Protein AF-A0A4Q1SMG4-F1 (afdb_monomer_lite)

pLDDT: mean 82.76, std 17.82, range [42.53, 97.88]

Radius of gyration: 27.68 Å; chains: 1; bounding box: 57×38×83 Å

Foldseek 3Di:
DDDDPVNVVVVVVVVVVVVVVVVVVPPDPPPPPDDDDPQFPDDDPNDGDGPVNVVVVVCVVCVVVVVVVVVVLVVLVVVCVVVVNWDDPVQLVVVLVVLCVVCPPCSVVVCVVVVHDVVNVSVVSRSVSSVVVVVVVVD

Sequence (139 aa):
IVVNKWFLSFLALCAVIVGVVWVQDSVMPKEVSSSVSSTTAAYVNGESIKKEQLFNELYKLEGETVLDGLINKKLIEQEARKSNLQATEEEITKDLDKIKSDLGSEYESALAGNQMTEAELKENIALHIVQQKMFSDKV

Secondary structure (DSSP, 8-state):
----HHHHHHHHHHHHHHHHHHHTTS------------SEEEEETTEEEEHHHHHHHHHHHHHHHHHHHHHHHHHHHHHHHHTT----HHHHHHHHHHHHHHHGGGHHHHHHHTT--HHHHHHHHHHHHHHHHHHHHT-

Structure (mmCIF, N/CA/C/O backbone):
data_AF-A0A4Q1SMG4-F1
#
_entry.id   AF-A0A4Q1SMG4-F1
#
loop_
_atom_site.group_PDB
_atom_site.id
_atom_site.type_symbol
_atom_site.label_atom_id
_atom_site.label_alt_id
_atom_site.label_comp_id
_atom_site.label_asym_id
_atom_site.label_entity_id
_atom_site.label_seq_id
_atom_site.pdbx_PDB_ins_code
_atom_site.Cartn_x
_atom_site.Cartn_y
_atom_site.Cartn_z
_atom_site.occupancy
_atom_site.B_iso_or_equiv
_atom_site.auth_seq_id
_atom_site.auth_comp_id
_atom_site.auth_asym_id
_atom_site.auth_atom_id
_atom_site.pdbx_PDB_model_num
ATOM 1 N N . ILE A 1 1 ? -26.894 28.759 -65.235 1.00 48.53 1 ILE A N 1
ATOM 2 C CA . ILE A 1 1 ? -26.598 27.685 -64.257 1.00 48.53 1 ILE A CA 1
ATOM 3 C C . ILE A 1 1 ? -27.868 27.472 -63.442 1.00 48.53 1 ILE A C 1
ATOM 5 O O . ILE A 1 1 ? -28.170 28.288 -62.583 1.00 48.53 1 ILE A O 1
ATOM 9 N N . VAL A 1 2 ? -28.684 26.476 -63.797 1.00 49.38 2 VAL A N 1
ATOM 10 C CA . VAL A 1 2 ? -29.920 26.163 -63.060 1.00 49.38 2 VAL A CA 1
ATOM 11 C C . VAL A 1 2 ? -29.537 25.180 -61.958 1.00 49.38 2 VAL A C 1
ATOM 13 O O . VAL A 1 2 ? -29.353 23.996 -62.219 1.00 49.38 2 VAL A O 1
ATOM 16 N N . VAL A 1 3 ? -29.316 25.684 -60.743 1.00 57.19 3 VAL A N 1
ATOM 17 C CA . VAL A 1 3 ? -28.995 24.839 -59.584 1.00 57.19 3 VAL A CA 1
ATOM 18 C C . VAL A 1 3 ? -30.300 24.246 -59.059 1.00 57.19 3 VAL A C 1
ATOM 20 O O . VAL A 1 3 ? -31.226 24.978 -58.715 1.00 57.19 3 VAL A O 1
ATOM 23 N N . ASN A 1 4 ? -30.401 22.916 -59.032 1.00 62.91 4 ASN A N 1
ATOM 24 C CA . ASN A 1 4 ? -31.613 22.231 -58.593 1.00 62.91 4 ASN A CA 1
ATOM 25 C C . ASN A 1 4 ? -31.829 22.453 -57.083 1.00 62.91 4 ASN A C 1
ATOM 27 O O . ASN A 1 4 ? -30.909 22.256 -56.287 1.00 62.91 4 ASN A O 1
ATOM 31 N N . LYS A 1 5 ? -33.049 22.832 -56.675 1.00 57.09 5 LYS A N 1
ATOM 32 C CA . LYS A 1 5 ? -33.404 23.128 -55.270 1.00 57.09 5 LYS A CA 1
ATOM 33 C C . LYS A 1 5 ? -33.132 21.944 -54.335 1.00 57.09 5 LYS A C 1
ATOM 35 O O . LYS A 1 5 ? -32.813 22.141 -53.168 1.00 57.09 5 LYS A O 1
ATOM 40 N N . TRP A 1 6 ? -33.179 20.725 -54.869 1.00 58.00 6 TRP A N 1
ATOM 41 C CA . TRP A 1 6 ? -32.847 19.500 -54.140 1.00 58.00 6 TRP A CA 1
ATOM 42 C C . TRP A 1 6 ? -31.332 19.311 -53.924 1.00 58.00 6 TRP A C 1
ATOM 44 O O . TRP A 1 6 ? -30.908 18.781 -52.902 1.00 58.00 6 TRP A O 1
ATOM 54 N N . PHE A 1 7 ? -30.502 19.832 -54.834 1.00 61.03 7 PHE A N 1
ATOM 55 C CA . PHE A 1 7 ? -29.038 19.736 -54.773 1.00 61.03 7 PHE A CA 1
ATOM 56 C C . PHE A 1 7 ? -28.439 20.668 -53.707 1.00 61.03 7 PHE A C 1
ATOM 58 O O . PHE A 1 7 ? -27.515 20.289 -52.993 1.00 61.03 7 PHE A O 1
ATOM 65 N N . LEU A 1 8 ? -29.022 21.859 -53.529 1.00 59.97 8 LEU A N 1
ATOM 66 C CA . LEU A 1 8 ? -28.662 22.784 -52.444 1.00 59.97 8 LEU A CA 1
ATOM 67 C C . LEU A 1 8 ? -29.014 22.223 -51.060 1.00 59.97 8 LEU A C 1
ATOM 69 O O . LEU A 1 8 ? -28.263 22.422 -50.109 1.00 59.97 8 LEU A O 1
ATOM 73 N N . SER A 1 9 ? -30.118 21.479 -50.955 1.00 62.78 9 SER A N 1
ATOM 74 C CA . SER A 1 9 ? -30.514 20.835 -49.700 1.00 62.78 9 SER A CA 1
ATOM 75 C C . SER A 1 9 ? -29.566 19.693 -49.317 1.00 62.78 9 SER A C 1
ATOM 77 O O . SER A 1 9 ? -29.270 19.518 -48.138 1.00 62.78 9 SER A O 1
ATOM 79 N N . PHE A 1 10 ? -29.049 18.951 -50.303 1.00 68.75 10 PHE A N 1
ATOM 80 C CA . PHE A 1 10 ? -28.056 17.898 -50.074 1.00 68.75 10 PHE A CA 1
ATOM 81 C C . PHE A 1 10 ? -26.692 18.479 -49.672 1.00 68.75 10 PHE A C 1
ATOM 83 O O . PHE A 1 10 ? -26.067 17.996 -48.732 1.00 68.75 10 PHE A O 1
ATOM 90 N N . LEU A 1 11 ? -26.269 19.574 -50.317 1.00 69.12 11 LEU A N 1
ATOM 91 C CA . LEU A 1 11 ? -25.032 20.283 -49.974 1.00 69.12 11 LEU A CA 1
ATOM 92 C C . LEU A 1 11 ? -25.076 20.869 -48.551 1.00 69.12 11 LEU A C 1
ATOM 94 O O . LEU A 1 11 ? -24.097 20.773 -47.813 1.00 69.12 11 LEU A O 1
ATOM 98 N N . ALA A 1 12 ? -26.219 21.431 -48.148 1.00 63.69 12 ALA A N 1
ATOM 99 C CA . ALA A 1 12 ? -26.420 21.947 -46.796 1.00 63.69 12 ALA A CA 1
ATOM 100 C C . ALA A 1 12 ? -26.396 20.829 -45.738 1.00 63.69 12 ALA A C 1
ATOM 102 O O . ALA A 1 12 ? -25.817 21.014 -44.671 1.00 63.69 12 ALA A O 1
ATOM 103 N N . LEU A 1 13 ? -26.948 19.648 -46.043 1.00 63.44 13 LEU A N 1
ATOM 104 C CA . LEU A 1 13 ? -26.892 18.490 -45.145 1.00 63.44 13 LEU A CA 1
ATOM 105 C C . LEU A 1 13 ? -25.453 17.967 -44.981 1.00 63.44 13 LEU A C 1
ATOM 107 O O . LEU A 1 13 ? -25.026 17.683 -43.864 1.00 63.44 13 LEU A O 1
ATOM 111 N N . CYS A 1 14 ? -24.673 17.916 -46.068 1.00 63.88 14 CYS A N 1
ATOM 112 C CA . CYS A 1 14 ? -23.249 17.580 -46.005 1.00 63.88 14 CYS A CA 1
ATOM 113 C C . CYS A 1 14 ? -22.457 18.584 -45.150 1.00 63.88 14 CYS A C 1
ATOM 115 O O . CYS A 1 14 ? -21.618 18.168 -44.356 1.00 63.88 14 CYS A O 1
ATOM 117 N N . ALA A 1 15 ? -22.747 19.885 -45.250 1.00 61.22 15 ALA A N 1
ATOM 118 C CA . ALA A 1 15 ? -22.083 20.909 -44.441 1.00 61.22 15 ALA A CA 1
ATOM 119 C C . ALA A 1 15 ? -22.379 20.770 -42.933 1.00 61.22 15 ALA A C 1
ATOM 121 O O . ALA A 1 15 ? -21.492 20.997 -42.113 1.00 61.22 15 ALA A O 1
ATOM 122 N N . VAL A 1 16 ? -23.590 20.340 -42.557 1.00 61.81 16 VAL A N 1
ATOM 123 C CA . VAL A 1 16 ? -23.956 20.090 -41.149 1.00 61.81 16 VAL A CA 1
ATOM 124 C C . VAL A 1 16 ? -23.271 18.834 -40.605 1.00 61.81 16 VAL A C 1
ATOM 126 O O . VAL A 1 16 ? -22.769 18.856 -39.484 1.00 61.81 16 VAL A O 1
ATOM 129 N N . ILE A 1 17 ? -23.178 17.761 -41.398 1.00 61.19 17 ILE A N 1
ATOM 130 C CA . ILE A 1 17 ? -22.489 16.525 -40.985 1.00 61.19 17 ILE A CA 1
ATOM 131 C C . ILE A 1 17 ? -20.984 16.776 -40.815 1.00 61.19 17 ILE A C 1
ATOM 133 O O . ILE A 1 17 ? -20.394 16.319 -39.839 1.00 61.19 17 ILE A O 1
ATOM 137 N N . VAL A 1 18 ? -20.369 17.568 -41.700 1.00 60.16 18 VAL A N 1
ATOM 138 C CA . VAL A 1 18 ? -18.975 18.005 -41.529 1.00 60.16 18 VAL A CA 1
ATOM 139 C C . VAL A 1 18 ? -18.849 18.890 -40.281 1.00 60.16 18 VAL A C 1
ATOM 141 O O . VAL A 1 18 ? -17.993 18.633 -39.448 1.00 60.16 18 VAL A O 1
ATOM 144 N N . GLY A 1 19 ? -19.742 19.856 -40.056 1.00 57.91 19 GLY A N 1
ATOM 145 C CA . GLY A 1 19 ? -19.710 20.684 -38.843 1.00 57.91 19 GLY A CA 1
ATOM 146 C C . GLY A 1 19 ? -19.759 19.883 -37.532 1.00 57.91 19 GLY A C 1
ATOM 147 O O . GLY A 1 19 ? -19.008 20.183 -36.610 1.00 57.91 19 GLY A O 1
ATOM 148 N N . VAL A 1 20 ? -20.581 18.832 -37.453 1.00 60.16 20 VAL A N 1
ATOM 149 C CA . VAL A 1 20 ? -20.699 17.991 -36.244 1.00 60.16 20 VAL A CA 1
ATOM 150 C C . VAL A 1 20 ? -19.459 17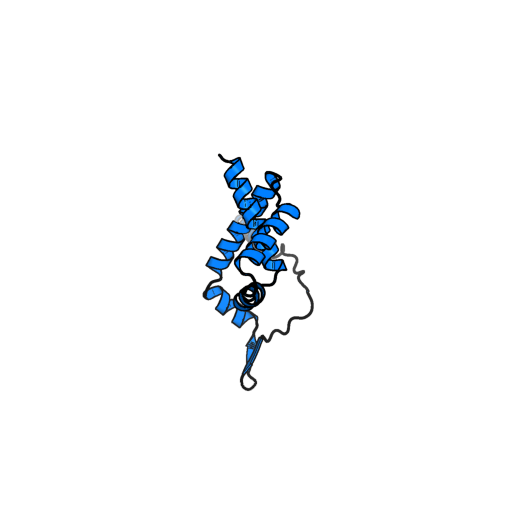.113 -36.028 1.00 60.16 20 VAL A C 1
ATOM 152 O O . VAL A 1 20 ? -19.008 16.977 -34.893 1.00 60.16 20 VAL A O 1
ATOM 155 N N . VAL A 1 21 ? -18.847 16.587 -37.095 1.00 55.34 21 VAL A N 1
ATOM 156 C CA . VAL A 1 21 ? -17.625 15.763 -36.993 1.00 55.34 21 VAL A CA 1
ATOM 157 C C . VAL A 1 21 ? -16.405 16.591 -36.572 1.00 55.34 21 VAL A C 1
ATOM 159 O O . VAL A 1 21 ? -15.576 16.105 -35.810 1.00 55.34 21 VAL A O 1
ATOM 162 N N . TRP A 1 22 ? -16.310 17.860 -36.982 1.00 55.97 22 TRP A N 1
ATOM 163 C CA . TRP A 1 22 ? -15.203 18.739 -36.571 1.00 55.97 22 TRP A CA 1
ATOM 164 C C . TRP A 1 22 ? -15.356 19.290 -35.140 1.00 55.97 22 TRP A C 1
ATOM 166 O O . TRP A 1 22 ? -14.371 19.700 -34.528 1.00 55.97 22 TRP A O 1
ATOM 176 N N . VAL A 1 23 ? -16.568 19.267 -34.572 1.00 54.62 23 VAL A N 1
ATOM 177 C CA . VAL A 1 23 ? -16.838 19.731 -33.196 1.00 54.62 23 VAL A CA 1
ATOM 178 C C . VAL A 1 23 ? -16.515 18.663 -32.143 1.00 54.62 23 VAL A C 1
ATOM 180 O O . VAL A 1 23 ? -16.219 19.003 -30.998 1.00 54.62 23 VAL A O 1
ATOM 183 N N . GLN A 1 24 ? -16.480 17.381 -32.514 1.00 48.31 24 GLN A N 1
ATOM 184 C CA . GLN A 1 24 ? -16.222 16.288 -31.569 1.00 48.31 24 GLN A CA 1
ATOM 185 C C . GLN A 1 24 ? -14.732 16.097 -31.218 1.00 48.31 24 GLN A C 1
ATOM 187 O O . GLN A 1 24 ? -14.424 15.419 -30.244 1.00 48.31 24 GLN A O 1
ATOM 192 N N . ASP A 1 25 ? -13.825 16.767 -31.937 1.00 46.88 25 ASP A N 1
ATOM 193 C CA . ASP A 1 25 ? -12.371 16.760 -31.687 1.00 46.88 25 ASP A CA 1
ATOM 194 C C . ASP A 1 25 ? -11.889 17.967 -30.843 1.00 46.88 25 ASP A C 1
ATOM 196 O O . ASP A 1 25 ? -10.703 18.114 -30.554 1.00 46.88 25 ASP A O 1
ATOM 200 N N . SER A 1 26 ? -12.805 18.862 -30.434 1.00 49.88 26 SER A N 1
ATOM 201 C CA . SER A 1 26 ? -12.467 20.147 -29.783 1.00 49.88 26 SER A CA 1
ATOM 202 C C . SER A 1 26 ? -12.827 20.245 -28.292 1.00 49.88 26 SER A C 1
ATOM 204 O O . SER A 1 26 ? -12.751 21.329 -27.715 1.00 49.88 26 SER A O 1
ATOM 206 N N . VAL A 1 27 ? -13.175 19.137 -27.628 1.00 51.31 27 VAL A N 1
ATOM 207 C CA . VAL A 1 27 ? -13.396 19.103 -26.167 1.00 51.31 27 VAL A CA 1
ATOM 208 C C . VAL A 1 27 ? -12.437 18.114 -25.510 1.00 51.31 27 VAL A C 1
ATOM 210 O O . VAL A 1 27 ? -12.841 17.089 -24.977 1.00 51.31 27 VAL A O 1
ATOM 213 N N . MET A 1 28 ? -11.144 18.441 -25.533 1.00 47.12 28 MET A N 1
ATOM 214 C CA . MET A 1 28 ? -10.188 17.984 -24.522 1.00 47.12 28 MET A CA 1
ATOM 215 C C . MET A 1 28 ? -9.161 19.094 -24.268 1.00 47.12 28 MET A C 1
ATOM 217 O O . MET A 1 28 ? -8.425 19.453 -25.190 1.00 47.12 28 MET A O 1
ATOM 221 N N . PRO A 1 29 ? -9.067 19.653 -23.049 1.00 49.28 29 PRO A N 1
ATOM 222 C CA . PRO A 1 29 ? -7.927 20.484 -22.696 1.00 49.28 29 PRO A CA 1
ATOM 223 C C . PRO A 1 29 ? -6.669 19.603 -22.678 1.00 49.28 29 PRO A C 1
ATOM 225 O O . PRO A 1 29 ? -6.508 18.737 -21.818 1.00 49.28 29 PRO A O 1
ATOM 228 N N . LYS A 1 30 ? -5.772 19.808 -23.651 1.00 45.38 30 LYS A N 1
ATOM 229 C CA . LYS A 1 30 ? -4.395 19.299 -23.613 1.00 45.38 30 LYS A CA 1
ATOM 230 C C . LYS A 1 30 ? -3.602 20.109 -22.585 1.00 45.38 30 LYS A C 1
ATOM 232 O O . LYS A 1 30 ? -2.831 20.981 -22.950 1.00 45.38 30 LYS A O 1
ATOM 237 N N . GLU A 1 31 ? -3.792 19.816 -21.308 1.00 51.47 31 GLU A N 1
ATOM 238 C CA . GLU A 1 31 ? -3.003 20.407 -20.223 1.00 51.47 31 GLU A CA 1
ATOM 239 C C . GLU A 1 31 ? -2.627 19.305 -19.221 1.00 51.47 31 GLU A C 1
ATOM 241 O O . GLU A 1 31 ? -3.172 19.212 -18.127 1.00 51.47 31 GLU A O 1
ATOM 246 N N . VAL A 1 32 ? -1.684 18.441 -19.610 1.00 42.53 32 VAL A N 1
ATOM 247 C CA . VAL A 1 32 ? -0.788 17.756 -18.662 1.00 42.53 32 VAL A CA 1
ATOM 248 C C . VAL A 1 32 ? 0.633 17.950 -19.179 1.00 42.53 32 VAL A C 1
ATOM 250 O O . VAL A 1 32 ? 1.292 17.047 -19.688 1.00 42.53 32 VAL A O 1
ATOM 253 N N . SER A 1 33 ? 1.085 19.200 -19.106 1.00 53.69 33 SER A N 1
ATOM 254 C CA . SER A 1 33 ? 2.506 19.519 -19.083 1.00 53.69 33 SER A CA 1
ATOM 255 C C . SER A 1 33 ? 2.965 19.409 -17.631 1.00 53.69 33 SER A C 1
ATOM 257 O O . SER A 1 33 ? 2.901 20.369 -16.868 1.00 53.69 33 SER A O 1
ATOM 259 N N . SER A 1 34 ? 3.378 18.209 -17.223 1.00 43.69 34 SER A N 1
ATOM 260 C CA . SER A 1 34 ? 4.150 18.016 -15.996 1.00 43.69 34 SER A CA 1
ATOM 261 C C . SER A 1 34 ? 5.561 17.590 -16.379 1.00 43.69 34 SER A C 1
ATOM 263 O O . SER A 1 34 ? 5.800 16.507 -16.913 1.00 43.69 34 SER A O 1
ATOM 265 N N . SER A 1 35 ? 6.484 18.510 -16.147 1.00 49.84 35 SER A N 1
ATOM 266 C CA . SER A 1 35 ? 7.906 18.441 -16.434 1.00 49.84 35 SER A CA 1
ATOM 267 C C . SER A 1 35 ? 8.617 17.238 -15.800 1.00 49.84 35 SER A C 1
ATOM 269 O O . SER A 1 35 ? 8.460 16.965 -14.615 1.00 49.84 35 SER A O 1
ATOM 271 N N . VAL A 1 36 ? 9.513 16.658 -16.608 1.00 48.97 36 VAL A N 1
ATOM 272 C CA . VAL A 1 36 ? 10.594 15.702 -16.306 1.00 48.97 36 VAL A CA 1
ATOM 273 C C . VAL A 1 36 ? 10.167 14.255 -16.045 1.00 48.97 36 VAL A C 1
ATOM 275 O O . VAL A 1 36 ? 10.027 13.792 -14.920 1.00 48.97 36 VAL A O 1
ATOM 278 N N . SER A 1 37 ? 10.131 13.475 -17.121 1.00 46.44 37 SER A N 1
ATOM 279 C CA . SER A 1 37 ? 10.341 12.034 -17.054 1.00 46.44 37 SER A CA 1
ATOM 280 C C . SER A 1 37 ? 11.323 11.672 -18.155 1.00 46.44 37 SER A C 1
ATOM 282 O O . SER A 1 37 ? 11.036 11.860 -19.333 1.00 46.44 37 SER A O 1
ATOM 284 N N . SER A 1 38 ? 12.489 11.149 -17.786 1.00 61.25 38 SER A N 1
ATOM 285 C CA . SER A 1 38 ? 13.314 10.379 -18.711 1.00 61.25 38 SER A CA 1
ATOM 286 C C . SER A 1 38 ? 12.420 9.364 -19.436 1.00 61.25 38 SER A C 1
ATOM 288 O O . SER A 1 38 ? 11.887 8.451 -18.812 1.00 61.25 38 SER A O 1
ATOM 290 N N . THR A 1 39 ? 12.200 9.531 -20.742 1.00 81.75 39 THR A N 1
ATOM 291 C CA . THR A 1 39 ? 11.389 8.607 -21.563 1.00 81.75 39 THR A CA 1
ATOM 292 C C . THR A 1 39 ? 11.958 7.186 -21.538 1.00 81.75 39 THR A C 1
ATOM 294 O O . THR A 1 39 ? 11.249 6.212 -21.782 1.00 81.75 39 THR A O 1
ATOM 297 N N . THR A 1 40 ? 13.238 7.070 -21.195 1.00 91.25 40 THR A N 1
ATOM 298 C CA . THR A 1 40 ? 13.995 5.830 -21.120 1.00 91.25 40 THR A CA 1
ATOM 299 C C . THR A 1 40 ? 13.961 5.240 -19.710 1.00 91.25 40 THR A C 1
ATOM 301 O O . THR A 1 40 ? 14.322 5.906 -18.740 1.00 91.25 40 THR A O 1
ATOM 304 N N . ALA A 1 41 ? 13.546 3.979 -19.614 1.00 91.50 41 ALA A N 1
ATOM 305 C CA . ALA A 1 41 ? 13.613 3.152 -18.414 1.00 91.50 41 ALA A CA 1
ATOM 306 C C . ALA A 1 41 ? 15.007 2.531 -18.228 1.00 91.50 41 ALA A C 1
ATOM 308 O O . ALA A 1 41 ? 15.513 2.484 -17.113 1.00 91.50 41 ALA A O 1
ATOM 309 N N . ALA A 1 42 ? 15.635 2.081 -19.318 1.00 92.81 42 ALA A N 1
ATOM 310 C CA . ALA A 1 42 ? 16.963 1.471 -19.306 1.00 92.81 42 ALA A CA 1
ATOM 311 C C . ALA A 1 42 ? 17.627 1.555 -20.690 1.00 92.81 42 ALA A C 1
ATOM 313 O O . ALA A 1 42 ? 16.946 1.773 -21.692 1.00 92.81 42 ALA A O 1
ATOM 314 N N . TYR A 1 43 ? 18.944 1.348 -20.745 1.00 94.12 43 TYR A N 1
ATOM 315 C CA . TYR A 1 43 ? 19.685 1.138 -21.990 1.00 94.12 43 TYR A CA 1
ATOM 316 C C . TYR A 1 43 ? 20.302 -0.261 -22.005 1.00 94.12 43 TYR A C 1
ATOM 318 O O . TYR A 1 43 ? 20.835 -0.706 -20.991 1.00 94.12 43 TYR A O 1
ATOM 326 N N . VAL A 1 44 ? 20.284 -0.921 -23.162 1.00 93.38 44 VAL A N 1
ATOM 327 C CA . VAL A 1 44 ? 20.961 -2.201 -23.400 1.00 93.38 44 VAL A CA 1
ATOM 328 C C . VAL A 1 44 ? 21.787 -2.055 -24.671 1.00 93.38 44 VAL A C 1
ATOM 330 O O . VAL A 1 44 ? 21.237 -1.829 -25.740 1.00 93.38 44 VAL A O 1
ATOM 333 N N . ASN A 1 45 ? 23.116 -2.122 -24.560 1.00 93.12 45 ASN A N 1
ATOM 334 C CA . ASN A 1 45 ? 24.040 -1.964 -25.697 1.00 93.12 45 ASN A CA 1
ATOM 335 C C . ASN A 1 45 ? 23.804 -0.697 -26.550 1.00 93.12 45 ASN A C 1
ATOM 337 O O . ASN A 1 45 ? 24.026 -0.701 -27.756 1.00 93.12 45 ASN A O 1
ATOM 341 N N . GLY A 1 46 ? 23.356 0.397 -25.929 1.00 91.00 46 GLY A N 1
ATOM 342 C CA . GLY A 1 46 ? 23.059 1.655 -26.623 1.00 91.00 46 GLY A CA 1
ATOM 343 C C . GLY A 1 46 ? 21.633 1.766 -27.173 1.00 91.00 46 GLY A C 1
ATOM 344 O O . GLY A 1 46 ? 21.227 2.861 -27.556 1.00 91.00 46 GLY A O 1
ATOM 345 N N . GLU A 1 47 ? 20.838 0.697 -27.138 1.00 92.38 47 GLU A N 1
ATOM 346 C CA . GLU A 1 47 ? 19.405 0.751 -27.432 1.00 92.38 47 GLU A CA 1
ATOM 347 C C . GLU A 1 47 ? 18.617 1.155 -26.183 1.00 92.38 47 GLU A C 1
ATOM 349 O O . GLU A 1 47 ? 18.904 0.692 -25.079 1.00 92.38 47 GLU A O 1
ATOM 354 N N . SER A 1 48 ? 17.625 2.036 -26.340 1.00 93.62 48 SER A N 1
ATOM 355 C CA . SER A 1 48 ? 16.800 2.509 -25.222 1.00 93.62 48 SER A CA 1
ATOM 356 C C . SER A 1 48 ? 15.516 1.695 -25.082 1.00 93.62 48 SER A C 1
ATOM 358 O O . SER A 1 48 ? 14.785 1.492 -26.047 1.00 93.62 48 SER A O 1
ATOM 360 N N . ILE A 1 49 ? 15.202 1.296 -23.850 1.00 92.38 49 ILE A N 1
ATOM 361 C CA . ILE A 1 49 ? 13.902 0.742 -23.467 1.00 92.38 49 ILE A CA 1
ATOM 362 C C . ILE A 1 49 ? 13.052 1.893 -22.943 1.00 92.38 49 ILE A C 1
ATOM 364 O O . ILE A 1 49 ? 13.419 2.546 -21.964 1.00 92.38 49 ILE A O 1
ATOM 368 N N . LYS A 1 50 ? 11.910 2.157 -23.579 1.00 94.50 50 LYS A N 1
ATOM 369 C CA . LYS A 1 50 ? 11.011 3.243 -23.167 1.00 94.50 50 LYS A CA 1
ATOM 370 C C . LYS A 1 50 ? 10.197 2.846 -21.933 1.00 94.50 50 LYS A C 1
ATOM 372 O O . LYS A 1 50 ? 9.741 1.710 -21.833 1.00 94.50 50 LYS A O 1
ATOM 377 N N . LYS A 1 51 ? 9.940 3.794 -21.027 1.00 94.00 51 LYS A N 1
ATOM 378 C CA . LYS A 1 51 ? 9.041 3.587 -19.873 1.00 94.00 51 LYS A CA 1
ATOM 379 C C . LYS A 1 51 ? 7.640 3.158 -20.298 1.00 94.00 51 LYS A C 1
ATOM 381 O O . LYS A 1 51 ? 7.053 2.304 -19.653 1.00 94.00 51 LYS A O 1
ATOM 386 N N . GLU A 1 52 ? 7.138 3.709 -21.400 1.00 92.69 52 GLU A N 1
ATOM 387 C CA . GLU A 1 52 ? 5.847 3.321 -21.977 1.00 92.69 52 GLU A CA 1
ATOM 388 C C . GLU A 1 52 ? 5.832 1.851 -22.411 1.00 92.69 52 GLU A C 1
ATOM 390 O O . GLU A 1 52 ? 4.878 1.138 -22.128 1.00 92.69 52 GLU A O 1
ATOM 395 N N . GLN A 1 53 ? 6.911 1.368 -23.036 1.00 93.25 53 GLN A N 1
ATOM 396 C CA . GLN A 1 53 ? 7.030 -0.041 -23.407 1.00 93.25 53 GLN A CA 1
ATOM 397 C C . GLN A 1 53 ? 7.004 -0.934 -22.162 1.00 93.25 53 GLN A C 1
ATOM 399 O O . GLN A 1 53 ? 6.248 -1.896 -22.129 1.00 93.25 53 GLN A O 1
ATOM 404 N N . LEU A 1 54 ? 7.782 -0.592 -21.129 1.00 94.19 54 LEU A N 1
ATOM 405 C CA . LEU A 1 54 ? 7.755 -1.311 -19.853 1.00 94.19 54 LEU A CA 1
ATOM 406 C C . LEU A 1 54 ? 6.347 -1.315 -19.239 1.00 94.19 54 LEU A C 1
ATOM 408 O O . LEU A 1 54 ? 5.849 -2.370 -18.862 1.00 94.19 54 LEU A O 1
ATOM 412 N N . PHE A 1 55 ? 5.697 -0.153 -19.166 1.00 94.56 55 PHE A N 1
ATOM 413 C CA . PHE A 1 55 ? 4.351 -0.023 -18.614 1.00 94.56 55 PHE A CA 1
ATOM 414 C C . PHE A 1 55 ? 3.329 -0.860 -19.389 1.00 94.56 55 PHE A C 1
ATOM 416 O O . PHE A 1 55 ? 2.535 -1.560 -18.772 1.00 94.56 55 PHE A O 1
ATOM 423 N N . ASN A 1 56 ? 3.374 -0.843 -20.722 1.00 94.88 56 ASN A N 1
ATOM 424 C CA . ASN A 1 56 ? 2.467 -1.627 -21.558 1.00 94.88 56 ASN A CA 1
ATOM 425 C C . ASN A 1 56 ? 2.645 -3.133 -21.339 1.00 94.88 56 ASN A C 1
ATOM 427 O O . ASN A 1 56 ? 1.656 -3.859 -21.313 1.00 94.88 56 ASN A O 1
ATOM 431 N N . GLU A 1 57 ? 3.879 -3.611 -21.159 1.00 95.75 57 GLU A N 1
ATOM 432 C CA . GLU A 1 57 ? 4.114 -5.019 -20.823 1.00 95.75 57 GLU A CA 1
ATOM 433 C C . GLU A 1 57 ? 3.602 -5.361 -19.413 1.00 95.75 57 GLU A C 1
ATOM 435 O O . GLU A 1 57 ? 2.931 -6.375 -19.251 1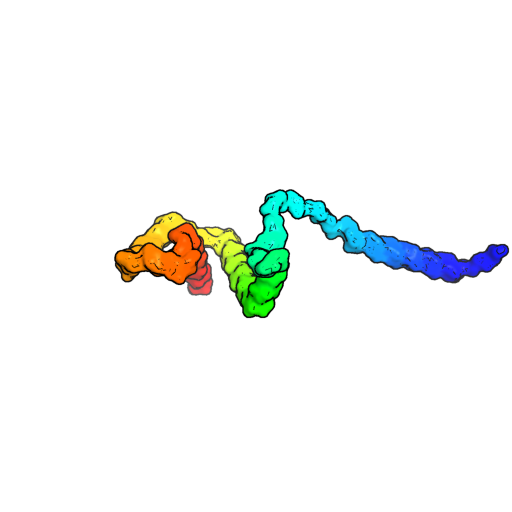.00 95.75 57 GLU A O 1
ATOM 440 N N . LEU A 1 58 ? 3.806 -4.497 -18.410 1.00 94.31 58 LEU A N 1
ATOM 441 C CA . LEU A 1 58 ? 3.240 -4.694 -17.064 1.00 94.31 58 LEU A CA 1
ATOM 442 C C . LEU A 1 58 ? 1.703 -4.686 -17.067 1.00 94.31 58 LEU A C 1
ATOM 444 O O . LEU A 1 58 ? 1.076 -5.515 -16.409 1.00 94.31 58 LEU A O 1
ATOM 448 N N . TYR A 1 59 ? 1.093 -3.782 -17.835 1.00 94.12 59 TYR A N 1
ATOM 449 C CA . TYR A 1 59 ? -0.357 -3.688 -17.968 1.00 94.12 59 TYR A CA 1
ATOM 450 C C . TYR A 1 59 ? -0.952 -4.943 -18.618 1.00 94.12 59 TYR A C 1
ATOM 452 O O . TYR A 1 59 ? -1.991 -5.423 -18.179 1.00 94.12 59 TYR A O 1
ATOM 460 N N . LYS A 1 60 ? -0.285 -5.527 -19.620 1.00 95.56 60 LYS A N 1
ATOM 461 C CA . LYS A 1 60 ? -0.722 -6.803 -20.213 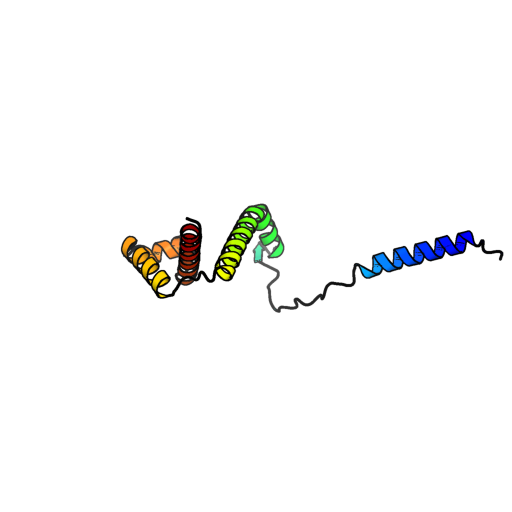1.00 95.56 60 LYS A CA 1
ATOM 462 C C . LYS A 1 60 ? -0.664 -7.972 -19.229 1.00 95.56 60 LYS A C 1
ATOM 464 O O . LYS A 1 60 ? -1.437 -8.908 -19.390 1.00 95.56 60 LYS A O 1
ATOM 469 N N . LEU A 1 61 ? 0.272 -7.951 -18.278 1.00 94.62 61 LEU A N 1
ATOM 470 C CA . LEU A 1 61 ? 0.442 -9.034 -17.308 1.00 94.62 61 LEU A CA 1
ATOM 471 C C . LEU A 1 61 ? -0.649 -9.009 -16.231 1.00 94.62 61 LEU A C 1
ATOM 473 O O . LEU A 1 61 ? -1.276 -10.032 -15.999 1.00 94.62 61 LEU A O 1
ATOM 477 N N . GLU A 1 62 ? -0.872 -7.859 -15.587 1.00 95.00 62 GLU A N 1
ATOM 478 C CA . GLU A 1 62 ? -1.757 -7.753 -14.407 1.00 95.00 62 GLU A CA 1
ATOM 479 C C . GLU A 1 62 ? -2.583 -6.452 -14.369 1.00 95.00 62 GLU A C 1
ATOM 481 O O . GLU A 1 62 ? -3.217 -6.128 -13.366 1.00 95.00 62 GLU A O 1
ATOM 486 N N . GLY A 1 63 ? -2.582 -5.659 -15.443 1.00 95.19 63 GLY A N 1
ATOM 487 C CA . GLY A 1 63 ? -3.188 -4.325 -15.456 1.00 95.19 63 GLY A CA 1
ATOM 488 C C . GLY A 1 63 ? -4.693 -4.320 -15.200 1.00 95.19 63 GLY A C 1
ATOM 489 O O . GLY A 1 63 ? -5.170 -3.467 -14.453 1.00 95.19 63 GLY A O 1
ATOM 490 N N . GLU A 1 64 ? -5.433 -5.273 -15.775 1.00 94.94 64 GLU A N 1
ATOM 491 C CA . GLU A 1 64 ? -6.879 -5.417 -15.539 1.00 94.94 64 GLU A CA 1
ATOM 492 C C . GLU A 1 64 ? -7.171 -5.812 -14.085 1.00 94.94 64 GLU A C 1
ATOM 494 O O . GLU A 1 64 ? -7.945 -5.133 -13.413 1.00 94.94 64 GLU A O 1
ATOM 499 N N . THR A 1 65 ? -6.477 -6.825 -13.554 1.00 96.25 65 THR A N 1
ATOM 500 C CA . THR A 1 65 ? -6.605 -7.267 -12.154 1.00 96.25 65 THR A CA 1
ATOM 501 C C . THR A 1 65 ? -6.322 -6.129 -11.172 1.00 96.25 65 THR A C 1
ATOM 503 O O . THR A 1 65 ? -7.076 -5.899 -10.221 1.00 96.25 65 THR A O 1
ATOM 506 N N . VAL A 1 66 ? -5.232 -5.389 -11.400 1.00 95.56 66 VAL A N 1
ATOM 507 C CA . VAL A 1 66 ? -4.849 -4.246 -10.564 1.00 95.56 66 VAL A CA 1
ATOM 508 C C . VAL A 1 66 ? -5.907 -3.147 -10.650 1.00 95.56 66 VAL A C 1
ATOM 510 O O . VAL A 1 66 ? -6.284 -2.586 -9.619 1.00 95.56 66 VAL A O 1
ATOM 513 N N . LEU A 1 67 ? -6.419 -2.850 -11.848 1.00 95.81 67 LEU A N 1
ATOM 514 C CA . LEU A 1 67 ? -7.463 -1.846 -12.036 1.00 95.81 67 LEU A CA 1
ATOM 515 C C . LEU A 1 67 ? -8.755 -2.220 -11.298 1.00 95.81 67 LEU A C 1
ATOM 517 O O . LEU A 1 67 ? -9.306 -1.375 -10.593 1.00 95.81 67 LEU A O 1
ATOM 521 N N . ASP A 1 68 ? -9.200 -3.471 -11.385 1.00 96.88 68 ASP A N 1
ATOM 522 C CA . ASP A 1 68 ? -10.381 -3.955 -10.663 1.00 96.88 68 ASP A CA 1
ATOM 523 C C . ASP A 1 68 ? -10.206 -3.843 -9.142 1.00 96.88 68 ASP A C 1
ATOM 525 O O . ASP A 1 68 ? -11.104 -3.380 -8.428 1.00 96.88 68 ASP A O 1
ATOM 529 N N . GLY A 1 69 ? -9.022 -4.187 -8.627 1.00 94.19 69 GLY A N 1
ATOM 530 C CA . GLY A 1 69 ? -8.675 -3.986 -7.220 1.00 94.19 69 GLY A CA 1
ATOM 531 C C . GLY A 1 69 ? -8.763 -2.516 -6.795 1.00 94.19 69 GLY A C 1
ATOM 532 O O . GLY A 1 69 ? -9.336 -2.197 -5.748 1.00 94.19 69 GLY A O 1
ATOM 533 N N . LEU A 1 70 ? -8.257 -1.602 -7.629 1.00 94.25 70 LEU A N 1
ATOM 534 C CA . LEU A 1 70 ? -8.329 -0.160 -7.385 1.00 94.25 70 LEU A CA 1
ATOM 535 C C . LEU A 1 70 ? -9.768 0.364 -7.417 1.00 94.25 70 LEU A C 1
ATOM 537 O O . LEU A 1 70 ? -10.134 1.176 -6.564 1.00 94.25 70 LEU A O 1
ATOM 541 N N . ILE A 1 71 ? -10.592 -0.109 -8.355 1.00 96.00 71 ILE A N 1
ATOM 542 C CA . ILE A 1 71 ? -12.017 0.236 -8.430 1.00 96.00 71 ILE A CA 1
ATOM 543 C C . ILE A 1 71 ? -12.717 -0.185 -7.137 1.00 96.00 71 ILE A C 1
ATOM 545 O O . ILE A 1 71 ? -13.375 0.640 -6.500 1.00 96.00 71 ILE A O 1
ATOM 549 N N . ASN A 1 72 ? -12.518 -1.426 -6.693 1.00 92.38 72 ASN A N 1
ATOM 550 C CA . ASN A 1 72 ? -13.113 -1.931 -5.457 1.00 92.38 72 ASN A CA 1
ATOM 551 C C . ASN A 1 72 ? -12.666 -1.127 -4.230 1.00 92.38 72 ASN A C 1
ATOM 553 O O . ASN A 1 72 ? -13.507 -0.707 -3.431 1.00 92.38 72 ASN A O 1
ATOM 557 N N . LYS A 1 73 ? -11.365 -0.827 -4.106 1.00 90.88 73 LYS A N 1
ATOM 558 C CA . LYS A 1 73 ? -10.849 0.044 -3.036 1.00 90.88 73 LYS A CA 1
ATOM 559 C C . LYS A 1 73 ? -11.527 1.417 -3.066 1.00 90.88 73 LYS A C 1
ATOM 561 O O . LYS A 1 73 ? -11.977 1.900 -2.028 1.00 90.88 73 LYS A O 1
ATOM 566 N N . LYS A 1 74 ? -11.673 2.031 -4.245 1.00 93.50 74 LYS A N 1
ATOM 567 C CA . LYS A 1 74 ? -12.328 3.341 -4.388 1.00 93.50 74 LYS A CA 1
ATOM 568 C C . LYS A 1 74 ? -13.807 3.310 -4.026 1.00 93.50 74 LYS A C 1
ATOM 570 O O . LYS A 1 74 ? -14.273 4.261 -3.403 1.00 93.50 74 LYS A O 1
ATOM 575 N N . LEU A 1 75 ? -14.530 2.245 -4.365 1.00 92.44 75 LEU A N 1
ATOM 576 C CA . LEU A 1 75 ? -15.929 2.074 -3.968 1.00 92.44 75 LEU A CA 1
ATOM 577 C C . LEU A 1 75 ? -16.074 1.977 -2.445 1.00 92.44 75 LEU A C 1
ATOM 579 O O . LEU A 1 75 ? -16.927 2.653 -1.872 1.00 92.44 75 LEU A O 1
ATOM 583 N N . ILE A 1 76 ? -15.203 1.209 -1.785 1.00 88.69 76 ILE A N 1
ATOM 584 C CA . ILE A 1 76 ? -15.170 1.096 -0.320 1.00 88.69 76 ILE A CA 1
ATOM 585 C C . ILE A 1 76 ? -14.889 2.461 0.314 1.00 88.69 76 ILE A C 1
ATOM 587 O O . ILE A 1 76 ? -15.648 2.909 1.167 1.00 88.69 76 ILE A O 1
ATOM 591 N N . GLU A 1 77 ? -13.852 3.166 -0.145 1.00 89.69 77 GLU A N 1
ATOM 592 C CA . GLU A 1 77 ? -13.523 4.511 0.343 1.00 89.69 77 GLU A CA 1
ATOM 593 C C . GLU A 1 77 ? -14.678 5.508 0.139 1.00 89.69 77 GLU A C 1
ATOM 595 O O . GLU A 1 77 ? -14.917 6.375 0.980 1.00 89.69 77 GLU A O 1
ATOM 600 N N . GLN A 1 78 ? -15.388 5.426 -0.990 1.00 92.25 78 GLN A N 1
ATOM 601 C CA . GLN A 1 78 ? -16.543 6.279 -1.272 1.00 92.25 78 GLN A CA 1
ATOM 602 C C . GLN A 1 78 ? -17.701 6.003 -0.318 1.00 92.25 78 GLN A C 1
ATOM 604 O O . GLN A 1 78 ? -18.295 6.950 0.194 1.00 92.25 78 GLN A O 1
ATOM 609 N N . GLU A 1 79 ? -18.023 4.736 -0.082 1.00 90.81 79 GLU A N 1
ATOM 610 C CA . GLU A 1 79 ? -19.134 4.359 0.784 1.00 90.81 79 GLU A CA 1
ATOM 611 C C . GLU A 1 79 ? -18.831 4.660 2.253 1.00 90.81 79 GLU A C 1
ATOM 613 O O . GLU A 1 79 ? -19.654 5.256 2.942 1.00 90.81 79 GLU A O 1
ATOM 618 N N . ALA A 1 80 ? -17.606 4.382 2.698 1.00 89.94 80 ALA A N 1
ATOM 619 C CA . ALA A 1 80 ? -17.129 4.758 4.020 1.00 89.94 80 ALA A CA 1
ATOM 620 C C . ALA A 1 80 ? -17.284 6.262 4.286 1.00 89.94 80 ALA A C 1
ATOM 622 O O . ALA A 1 80 ? -17.829 6.659 5.316 1.00 89.94 80 ALA A O 1
ATOM 623 N N . ARG A 1 81 ? -16.893 7.112 3.323 1.00 90.00 81 ARG A N 1
ATOM 624 C CA . ARG A 1 81 ? -17.089 8.566 3.428 1.00 90.00 81 ARG A CA 1
ATOM 625 C C . ARG A 1 81 ? -18.563 8.956 3.521 1.00 90.00 81 ARG A C 1
ATOM 627 O O . ARG A 1 81 ? -18.886 9.834 4.313 1.00 90.00 81 ARG A O 1
ATOM 634 N N . LYS A 1 82 ? -19.455 8.328 2.746 1.00 91.69 82 LYS A N 1
ATOM 635 C CA . LYS A 1 82 ? -20.902 8.613 2.817 1.00 91.69 82 LYS A CA 1
ATOM 636 C C . LYS A 1 82 ? -21.491 8.252 4.179 1.00 91.69 82 LYS A C 1
ATOM 638 O O . LYS A 1 82 ? -22.298 9.013 4.703 1.00 91.69 82 LYS A O 1
ATOM 643 N N . SER A 1 83 ? -21.061 7.132 4.751 1.00 90.19 83 SER A N 1
ATOM 644 C CA . SER A 1 83 ? -21.499 6.670 6.071 1.00 90.19 83 SER A CA 1
ATOM 645 C C . SER A 1 83 ? -20.742 7.329 7.231 1.00 90.19 83 SER A C 1
ATOM 647 O O . SER A 1 83 ? -20.966 6.971 8.382 1.00 90.19 83 SER A O 1
ATOM 649 N N . ASN A 1 84 ? -19.852 8.294 6.960 1.00 90.38 84 ASN A N 1
ATOM 650 C CA . ASN A 1 84 ? -18.966 8.920 7.952 1.00 90.38 84 ASN A CA 1
ATOM 651 C C . ASN A 1 84 ? -18.134 7.906 8.764 1.00 90.38 84 ASN A C 1
ATOM 653 O O . ASN A 1 84 ? -17.775 8.154 9.914 1.00 90.38 84 ASN A O 1
ATOM 657 N N . LEU A 1 85 ? -17.803 6.769 8.154 1.00 90.06 85 LEU A N 1
ATOM 658 C CA . LEU A 1 85 ? -16.947 5.746 8.733 1.00 90.06 85 LEU A CA 1
ATOM 659 C C . LEU A 1 85 ? -15.495 6.062 8.372 1.00 90.06 85 LEU A C 1
ATOM 661 O O . LEU A 1 85 ? -15.105 6.020 7.207 1.00 90.06 85 LEU A O 1
ATOM 665 N N . GLN A 1 86 ? -14.694 6.390 9.380 1.00 89.94 86 GLN A N 1
ATOM 666 C CA . GLN A 1 86 ? -13.258 6.633 9.243 1.00 89.94 86 GLN A CA 1
ATOM 667 C C . GLN A 1 86 ? -12.503 5.832 10.304 1.00 89.94 86 GLN A C 1
ATOM 669 O O . GLN A 1 86 ? -13.035 5.583 11.390 1.00 89.94 86 GLN A O 1
ATOM 674 N N . ALA A 1 87 ? -11.286 5.402 9.981 1.00 93.31 87 ALA A N 1
ATOM 675 C CA . ALA A 1 87 ? -10.366 4.847 10.967 1.00 93.31 87 ALA A CA 1
ATOM 676 C C . ALA A 1 87 ? -9.785 5.994 11.800 1.00 93.31 87 ALA A C 1
ATOM 678 O O . ALA A 1 87 ? -9.385 7.014 11.236 1.00 93.31 87 ALA A O 1
ATOM 679 N N . THR A 1 88 ? -9.766 5.848 13.122 1.00 95.25 88 THR A N 1
ATOM 680 C CA . THR A 1 88 ? -9.088 6.811 13.996 1.00 95.25 88 THR A CA 1
ATOM 681 C C . THR A 1 88 ? -7.622 6.428 14.169 1.00 95.25 88 THR A C 1
ATOM 683 O O . THR A 1 88 ? -7.246 5.264 14.016 1.00 95.25 88 THR A O 1
ATOM 686 N N . GLU A 1 89 ? -6.781 7.401 14.512 1.00 95.44 89 GLU A N 1
ATOM 687 C CA . GLU A 1 89 ? -5.356 7.156 14.766 1.00 95.44 89 GLU A CA 1
ATOM 688 C C . GLU A 1 89 ? -5.139 6.157 15.908 1.00 95.44 89 GLU A C 1
ATOM 690 O O . GLU A 1 89 ? -4.209 5.352 15.866 1.00 95.44 89 GLU A O 1
ATOM 695 N N . GLU A 1 90 ? -6.017 6.154 16.913 1.00 96.44 90 GLU A N 1
ATOM 696 C CA . GLU A 1 90 ? -5.962 5.198 18.017 1.00 96.44 90 GLU A CA 1
ATOM 697 C C . GLU A 1 90 ? -6.229 3.765 17.546 1.00 96.44 90 GLU A C 1
ATOM 699 O O . GLU A 1 90 ? -5.549 2.840 17.989 1.00 96.44 90 GLU A O 1
ATOM 704 N N . GLU A 1 91 ? -7.190 3.566 16.640 1.00 96.69 91 GLU A N 1
ATOM 705 C CA . GLU A 1 91 ? -7.485 2.249 16.066 1.00 96.69 91 GLU A CA 1
ATOM 706 C C . GLU A 1 91 ? -6.323 1.759 15.197 1.00 96.69 91 GLU A C 1
ATOM 708 O O . GLU A 1 91 ? -5.894 0.613 15.333 1.00 96.69 91 GLU A O 1
ATOM 713 N N . ILE A 1 92 ? -5.767 2.645 14.363 1.00 97.44 92 ILE A N 1
ATOM 714 C CA . ILE A 1 92 ? -4.617 2.333 13.506 1.00 97.44 92 ILE A CA 1
ATOM 715 C C . ILE A 1 92 ? -3.402 1.966 14.359 1.00 97.44 92 ILE A C 1
ATOM 717 O O . ILE A 1 92 ? -2.743 0.962 14.099 1.00 97.44 92 ILE A O 1
ATOM 721 N N . THR A 1 93 ? -3.116 2.756 15.395 1.00 97.25 93 THR A N 1
ATOM 722 C CA . THR A 1 93 ? -1.982 2.520 16.297 1.00 97.25 93 THR A CA 1
ATOM 723 C C . THR A 1 93 ? -2.150 1.207 17.052 1.00 97.25 93 THR A C 1
ATOM 725 O O . THR A 1 93 ? -1.211 0.423 17.125 1.00 97.25 93 THR A O 1
ATOM 728 N N . LYS A 1 94 ? -3.356 0.918 17.550 1.00 97.88 94 LYS A N 1
ATOM 729 C CA . LYS A 1 94 ? -3.648 -0.330 18.261 1.00 97.88 94 LYS A CA 1
ATOM 730 C C . LYS A 1 94 ? -3.389 -1.566 17.395 1.00 97.88 94 LYS A C 1
ATOM 732 O O . LYS A 1 94 ? -2.772 -2.520 17.868 1.00 97.88 94 LYS A O 1
ATOM 737 N N . ASP A 1 95 ? -3.861 -1.563 16.152 1.00 96.88 95 ASP A N 1
ATOM 738 C CA . ASP A 1 95 ? -3.667 -2.695 15.242 1.00 96.88 95 ASP A CA 1
ATOM 739 C C . ASP A 1 95 ? -2.212 -2.797 14.768 1.00 96.88 95 ASP A C 1
ATOM 741 O O . ASP A 1 95 ? -1.671 -3.898 14.656 1.00 96.88 95 ASP A O 1
ATOM 745 N N . LEU A 1 96 ? -1.539 -1.661 14.569 1.00 97.44 96 LEU A N 1
ATOM 746 C CA . LEU A 1 96 ? -0.113 -1.626 14.256 1.00 97.44 96 LEU A CA 1
ATOM 747 C C . LEU A 1 96 ? 0.736 -2.209 15.391 1.00 97.44 96 LEU A C 1
ATOM 749 O O . LEU A 1 96 ? 1.616 -3.028 15.136 1.00 97.44 96 LEU A O 1
ATOM 753 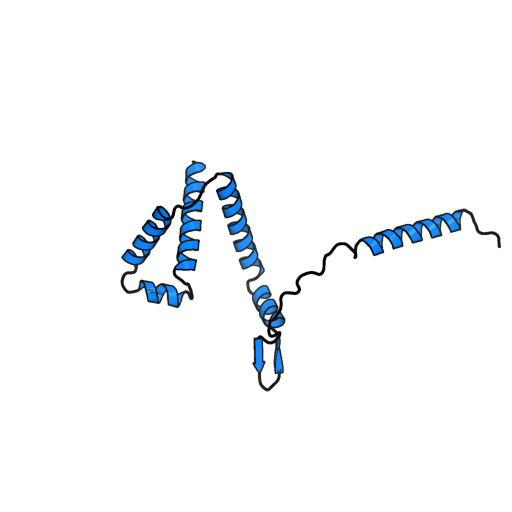N N . ASP A 1 97 ? 0.464 -1.817 16.634 1.00 97.44 97 ASP A N 1
ATOM 754 C CA . ASP A 1 97 ? 1.167 -2.323 17.814 1.00 97.44 97 ASP A CA 1
ATOM 755 C C . ASP A 1 97 ? 0.939 -3.824 17.990 1.00 97.44 97 ASP A C 1
ATOM 757 O O . ASP A 1 97 ? 1.861 -4.553 18.355 1.00 97.44 97 ASP A O 1
ATOM 761 N N . LYS A 1 98 ? -0.263 -4.310 17.664 1.00 97.44 98 LYS A N 1
ATOM 762 C CA . LYS A 1 98 ? -0.553 -5.744 17.634 1.00 97.44 98 LYS A CA 1
ATOM 763 C C . LYS A 1 98 ? 0.310 -6.466 16.598 1.00 97.44 98 LYS A C 1
ATOM 765 O O . LYS A 1 98 ? 0.961 -7.443 16.946 1.00 97.44 98 LYS A O 1
ATOM 770 N N . ILE A 1 99 ? 0.387 -5.959 15.367 1.00 96.31 99 ILE A N 1
ATOM 771 C CA . ILE A 1 99 ? 1.233 -6.546 14.313 1.00 96.31 99 ILE A CA 1
ATOM 772 C C . ILE A 1 99 ? 2.712 -6.534 14.724 1.00 96.31 99 ILE A C 1
ATOM 774 O O . ILE A 1 99 ? 3.412 -7.533 14.556 1.00 96.31 99 ILE A O 1
ATOM 778 N N . LYS A 1 100 ? 3.192 -5.427 15.305 1.00 96.81 100 LYS A N 1
ATOM 779 C CA . LYS A 1 100 ? 4.561 -5.316 15.830 1.00 96.81 100 LYS A CA 1
ATOM 780 C C . LYS A 1 100 ? 4.820 -6.309 16.959 1.00 96.81 100 LYS A C 1
ATOM 782 O O . LYS A 1 100 ? 5.885 -6.916 16.995 1.00 96.81 100 LYS A O 1
ATOM 787 N N . SER A 1 101 ? 3.859 -6.497 17.859 1.00 97.06 101 SER A N 1
ATOM 788 C CA . SER A 1 101 ? 3.953 -7.474 18.944 1.00 97.06 101 SER A CA 1
ATOM 789 C C . SER A 1 101 ? 3.960 -8.912 18.424 1.00 97.06 101 SER A C 1
ATOM 791 O O . SER A 1 101 ? 4.716 -9.731 18.939 1.00 97.06 101 SER A O 1
ATOM 793 N N . ASP A 1 102 ? 3.136 -9.216 17.421 1.00 96.50 102 ASP A N 1
ATOM 794 C CA . ASP A 1 102 ? 3.009 -10.559 16.847 1.00 96.50 102 ASP A CA 1
ATOM 795 C C . ASP A 1 102 ? 4.272 -10.960 16.062 1.00 96.50 102 ASP A C 1
ATOM 797 O O . ASP A 1 102 ? 4.699 -12.112 16.126 1.00 96.50 102 ASP A O 1
ATOM 801 N N . LEU A 1 103 ? 4.898 -10.012 15.353 1.00 95.88 103 LEU A N 1
ATOM 802 C CA . LEU A 1 103 ? 6.120 -10.248 14.569 1.00 95.88 103 LEU A CA 1
ATOM 803 C C . LEU A 1 103 ? 7.416 -10.054 15.369 1.00 95.88 103 LEU A C 1
ATOM 805 O O . LEU A 1 103 ? 8.456 -10.617 15.022 1.00 95.88 103 LEU A O 1
ATOM 809 N N . GLY A 1 104 ? 7.391 -9.242 16.425 1.00 95.88 104 GLY A N 1
ATOM 810 C CA . GLY A 1 104 ? 8.557 -8.943 17.249 1.00 95.88 104 GLY A CA 1
ATOM 811 C C . GLY A 1 104 ? 9.746 -8.444 16.421 1.00 95.88 104 GLY A C 1
ATOM 812 O O . GLY A 1 104 ? 9.653 -7.462 15.684 1.00 95.88 104 GLY A O 1
ATOM 813 N N . SER A 1 105 ? 10.880 -9.140 16.529 1.00 94.81 105 SER A N 1
ATOM 814 C CA . SER A 1 105 ? 12.113 -8.798 15.808 1.00 94.81 105 SER A CA 1
ATOM 815 C C . SER A 1 105 ? 12.024 -8.965 14.288 1.00 94.81 105 SER A C 1
ATOM 817 O O . SER A 1 105 ? 12.870 -8.422 13.582 1.00 94.81 105 SER A O 1
ATOM 819 N N . GLU A 1 106 ? 11.033 -9.698 13.774 1.00 96.94 106 GLU A N 1
ATOM 820 C CA . GLU A 1 106 ? 10.871 -9.918 12.332 1.00 96.94 106 GLU A CA 1
ATOM 821 C C . GLU A 1 106 ? 10.087 -8.803 11.630 1.00 96.94 106 GLU A C 1
ATOM 823 O O . GLU A 1 106 ? 10.032 -8.788 10.401 1.00 96.94 106 GLU A O 1
ATOM 828 N N . TYR A 1 107 ? 9.514 -7.846 12.371 1.00 96.75 107 TYR A N 1
ATOM 829 C CA . TYR A 1 107 ? 8.662 -6.789 11.816 1.00 96.75 107 TYR A CA 1
ATOM 830 C C . TYR A 1 107 ? 9.338 -6.018 10.669 1.00 96.75 107 TYR A C 1
ATOM 832 O O . TYR A 1 107 ? 8.803 -5.946 9.562 1.00 96.75 107 TYR A O 1
ATOM 840 N N . GLU A 1 108 ? 10.552 -5.514 10.897 1.00 94.94 108 GLU A N 1
ATOM 841 C CA . GLU A 1 108 ? 11.291 -4.741 9.889 1.00 94.94 108 GLU A CA 1
ATOM 842 C C . GLU A 1 108 ? 11.670 -5.597 8.672 1.00 94.94 108 GLU A C 1
ATOM 844 O O . GLU A 1 108 ? 11.569 -5.153 7.527 1.00 94.94 108 GLU A O 1
ATOM 849 N N . SER A 1 109 ? 12.057 -6.859 8.893 1.00 96.50 109 SER A N 1
ATOM 850 C CA . SER A 1 109 ? 12.356 -7.778 7.789 1.00 96.50 109 SER A CA 1
ATOM 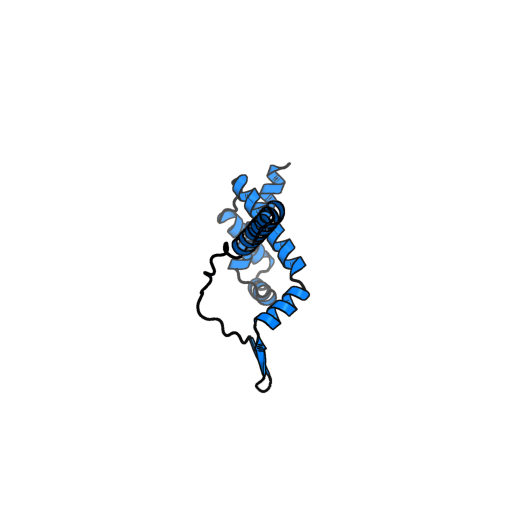851 C C . SER A 1 109 ? 11.113 -8.165 6.993 1.00 96.50 109 SER A C 1
ATOM 853 O O . SER A 1 109 ? 11.205 -8.343 5.781 1.00 96.50 109 SER A O 1
ATOM 855 N N . ALA A 1 110 ? 9.952 -8.262 7.643 1.00 95.75 110 ALA A N 1
ATOM 856 C CA . ALA A 1 110 ? 8.687 -8.565 6.991 1.00 95.75 110 ALA A CA 1
ATOM 857 C C . ALA A 1 110 ? 8.239 -7.397 6.103 1.00 95.75 110 ALA A C 1
ATOM 859 O O . ALA A 1 110 ? 7.841 -7.621 4.959 1.00 95.75 110 ALA A O 1
ATOM 860 N N . LEU A 1 111 ? 8.372 -6.155 6.581 1.00 96.00 111 LEU A N 1
ATOM 861 C CA . LEU A 1 111 ? 8.138 -4.957 5.771 1.00 96.00 111 LEU A CA 1
ATOM 862 C C . LEU A 1 111 ? 9.063 -4.915 4.548 1.00 96.00 111 LEU A C 1
ATOM 864 O O . LEU A 1 111 ? 8.590 -4.826 3.413 1.00 96.00 111 LEU A O 1
ATOM 868 N N . ALA A 1 112 ? 10.372 -5.080 4.761 1.00 95.00 112 ALA A N 1
ATOM 869 C CA . ALA A 1 112 ? 11.356 -5.075 3.681 1.00 95.00 112 ALA A CA 1
ATOM 870 C C . ALA A 1 112 ? 11.128 -6.209 2.666 1.00 95.00 112 ALA A C 1
ATOM 872 O O . ALA A 1 112 ? 11.220 -5.988 1.458 1.00 95.00 112 ALA A O 1
ATOM 873 N N . GLY A 1 113 ? 10.785 -7.411 3.141 1.00 94.94 113 GLY A N 1
ATOM 874 C CA . GLY A 1 113 ? 10.491 -8.572 2.299 1.00 94.94 113 GLY A CA 1
ATOM 875 C C . GLY A 1 113 ? 9.276 -8.372 1.389 1.00 94.94 113 GLY A C 1
ATOM 876 O O . GLY A 1 113 ? 9.248 -8.915 0.288 1.00 94.94 113 GLY A O 1
ATOM 877 N N . ASN A 1 114 ? 8.316 -7.546 1.811 1.00 93.81 114 ASN A N 1
ATOM 878 C CA . ASN A 1 114 ? 7.144 -7.170 1.018 1.00 93.81 114 ASN A CA 1
ATOM 879 C C . ASN A 1 114 ? 7.330 -5.856 0.241 1.00 93.81 114 ASN A C 1
ATOM 881 O O . ASN A 1 114 ? 6.381 -5.390 -0.381 1.00 93.81 114 ASN A O 1
ATOM 885 N N . GLN A 1 115 ? 8.530 -5.259 0.266 1.00 95.00 115 GLN A N 1
ATOM 886 C CA . GLN A 1 115 ? 8.818 -3.949 -0.335 1.00 95.00 115 GLN A CA 1
ATOM 887 C C . GLN A 1 115 ? 7.853 -2.851 0.148 1.00 95.00 115 GLN A C 1
ATOM 889 O O . GLN A 1 115 ? 7.505 -1.951 -0.610 1.00 95.00 115 GLN A O 1
ATOM 894 N N . MET A 1 116 ? 7.422 -2.942 1.408 1.00 94.62 116 MET A N 1
ATOM 895 C CA . MET A 1 116 ? 6.404 -2.079 1.996 1.00 94.62 116 MET A CA 1
ATOM 896 C C . MET A 1 116 ? 7.007 -1.224 3.109 1.00 94.62 116 MET A C 1
ATOM 898 O O . MET A 1 116 ? 7.836 -1.676 3.896 1.00 94.62 116 MET A O 1
ATOM 902 N N . THR A 1 117 ? 6.561 0.020 3.199 1.00 96.44 117 THR A N 1
ATOM 903 C CA . THR A 1 117 ? 6.881 0.940 4.291 1.00 96.44 117 THR A CA 1
ATOM 904 C C . THR A 1 117 ? 5.858 0.834 5.425 1.00 96.44 117 THR A C 1
ATOM 906 O O . THR A 1 117 ? 4.715 0.426 5.223 1.00 96.44 117 THR A O 1
ATOM 909 N N . GLU A 1 118 ? 6.218 1.270 6.636 1.00 95.50 118 GLU A N 1
ATOM 910 C CA . GLU A 1 118 ? 5.239 1.364 7.733 1.00 95.50 118 GLU A CA 1
ATOM 911 C C . GLU A 1 118 ? 4.065 2.300 7.380 1.00 95.50 118 GLU A C 1
ATOM 913 O O . GLU A 1 118 ? 2.939 2.069 7.813 1.00 95.50 118 GLU A O 1
ATOM 918 N N . ALA A 1 119 ? 4.301 3.340 6.573 1.00 95.75 119 ALA A N 1
ATOM 919 C CA . ALA A 1 119 ? 3.243 4.239 6.115 1.00 95.75 119 ALA A CA 1
ATOM 920 C C . ALA A 1 119 ? 2.209 3.500 5.248 1.00 95.75 119 ALA A C 1
ATOM 922 O O . ALA A 1 119 ? 1.012 3.597 5.506 1.00 95.75 119 ALA A O 1
ATOM 923 N N . GLU A 1 120 ? 2.666 2.698 4.285 1.00 94.31 120 GLU A N 1
ATOM 924 C CA . GLU A 1 120 ? 1.789 1.860 3.458 1.00 94.31 120 GLU A CA 1
ATOM 925 C C . GLU A 1 120 ? 1.066 0.794 4.294 1.00 94.31 120 GLU A C 1
ATOM 927 O O . GLU A 1 120 ? -0.116 0.524 4.072 1.00 94.31 120 GLU A O 1
ATOM 932 N N . LEU A 1 121 ? 1.726 0.233 5.314 1.00 96.06 121 LEU A N 1
ATOM 933 C CA . LEU A 1 121 ? 1.067 -0.669 6.259 1.00 96.06 121 LEU A CA 1
ATOM 934 C C . LEU A 1 121 ? -0.065 0.040 7.020 1.00 96.06 121 LEU A C 1
ATOM 936 O O . LEU A 1 121 ? -1.157 -0.514 7.135 1.00 96.06 121 LEU A O 1
ATOM 940 N N . LYS A 1 122 ? 0.159 1.267 7.505 1.00 96.31 122 LYS A N 1
ATOM 941 C CA . LYS A 1 122 ? -0.879 2.063 8.182 1.00 96.31 122 LYS A CA 1
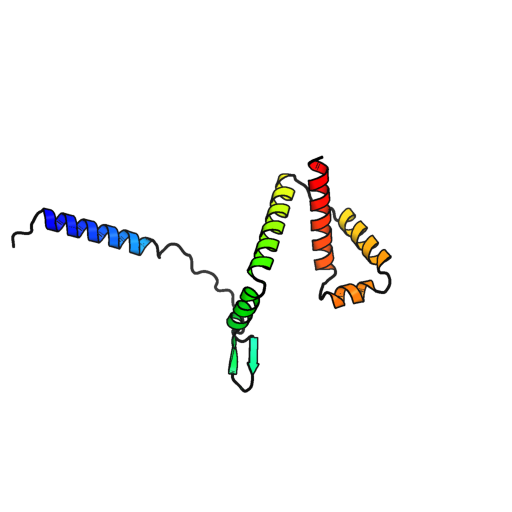ATOM 942 C C . LYS A 1 122 ? -2.071 2.345 7.271 1.00 96.31 122 LYS A C 1
ATOM 944 O O . LYS A 1 122 ? -3.207 2.237 7.727 1.00 96.31 122 LYS A O 1
ATOM 949 N N . GLU A 1 123 ? -1.844 2.639 5.991 1.00 92.94 123 GLU A N 1
ATOM 950 C CA . GLU A 1 123 ? -2.936 2.797 5.020 1.00 92.94 123 GLU A CA 1
ATOM 951 C C . GLU A 1 123 ? -3.752 1.507 4.851 1.00 92.94 123 GLU A C 1
ATOM 953 O O . GLU A 1 123 ? -4.985 1.548 4.799 1.00 92.94 123 GLU A O 1
ATOM 958 N N . ASN A 1 124 ? -3.081 0.353 4.806 1.00 93.25 124 ASN A N 1
ATOM 959 C CA . ASN A 1 124 ? -3.746 -0.947 4.717 1.00 93.25 124 ASN A CA 1
ATOM 960 C C . ASN A 1 124 ? -4.556 -1.268 5.984 1.00 93.25 124 ASN A C 1
ATOM 962 O O . ASN A 1 124 ? -5.688 -1.743 5.881 1.00 93.25 124 ASN A O 1
ATOM 966 N N . ILE A 1 125 ? -4.021 -0.952 7.168 1.00 96.12 125 ILE A N 1
ATOM 967 C CA . ILE A 1 125 ? -4.732 -1.074 8.449 1.00 96.12 125 ILE A CA 1
ATOM 968 C C . ILE A 1 125 ? -5.971 -0.171 8.459 1.00 96.12 125 ILE A C 1
ATOM 970 O O . ILE A 1 125 ? -7.066 -0.629 8.781 1.00 96.12 125 ILE A O 1
ATOM 974 N N . ALA A 1 126 ? -5.835 1.091 8.043 1.00 93.94 126 ALA A N 1
ATOM 975 C CA . ALA A 1 126 ? -6.950 2.032 7.986 1.00 93.94 126 ALA A CA 1
ATOM 976 C C . ALA A 1 126 ? -8.079 1.528 7.072 1.00 93.94 126 ALA A C 1
ATOM 978 O O . ALA A 1 126 ? -9.253 1.566 7.448 1.00 93.94 126 ALA A O 1
ATOM 979 N N . LEU A 1 127 ? -7.732 0.996 5.894 1.00 91.56 127 LEU A N 1
ATOM 980 C CA . LEU A 1 127 ? -8.704 0.386 4.988 1.00 91.56 127 LEU A CA 1
ATOM 981 C C . LEU A 1 127 ? -9.401 -0.822 5.633 1.00 91.56 127 LEU A C 1
ATOM 983 O O . LEU A 1 127 ? -10.619 -0.957 5.514 1.00 91.56 127 LEU A O 1
ATOM 987 N N . HIS A 1 128 ? -8.651 -1.673 6.335 1.00 93.25 128 HIS A N 1
ATOM 988 C CA . HIS A 1 128 ? -9.196 -2.845 7.017 1.00 93.25 128 HIS A CA 1
ATOM 989 C C . HIS A 1 128 ? -10.183 -2.469 8.131 1.00 93.25 128 HIS A C 1
ATOM 991 O O . HIS A 1 128 ? -11.278 -3.028 8.200 1.00 93.25 128 HIS A O 1
ATOM 997 N N . ILE A 1 129 ? -9.847 -1.474 8.955 1.00 94.69 129 ILE A N 1
ATOM 998 C CA . ILE A 1 129 ? -10.729 -0.951 10.009 1.00 94.69 129 ILE A CA 1
ATOM 999 C C . ILE A 1 129 ? -12.033 -0.426 9.402 1.00 94.69 129 ILE A C 1
ATOM 1001 O O . ILE A 1 129 ? -13.125 -0.760 9.864 1.00 94.69 129 ILE A O 1
ATOM 1005 N N . VAL A 1 130 ? -11.937 0.367 8.333 1.00 92.75 130 VAL A N 1
ATOM 1006 C CA . VAL A 1 130 ? -13.111 0.896 7.628 1.00 92.75 130 VAL A CA 1
ATOM 1007 C C . VAL A 1 130 ? -13.990 -0.233 7.086 1.00 92.75 130 VAL A C 1
ATOM 1009 O O . VAL A 1 130 ? -15.207 -0.196 7.268 1.00 92.75 130 VAL A O 1
ATOM 1012 N N . GLN A 1 131 ? -13.397 -1.264 6.480 1.00 91.31 131 GLN A N 1
ATOM 1013 C CA . GLN A 1 131 ? -14.135 -2.439 6.013 1.00 91.31 131 GLN A CA 1
ATOM 1014 C C . GLN A 1 131 ? -14.867 -3.147 7.163 1.00 91.31 131 GLN A C 1
ATOM 1016 O O . GLN A 1 131 ? -16.052 -3.447 7.033 1.00 91.31 131 GLN A O 1
ATOM 1021 N N . GLN A 1 132 ? -14.208 -3.370 8.305 1.00 91.75 132 GLN A N 1
ATOM 1022 C CA . GLN A 1 132 ? -14.841 -3.980 9.482 1.00 91.75 132 GLN A CA 1
ATOM 1023 C C . GLN A 1 132 ? -16.028 -3.159 10.000 1.00 91.75 132 GLN A C 1
ATOM 1025 O O . GLN A 1 132 ? -17.085 -3.719 10.306 1.00 91.75 132 GLN A O 1
ATOM 1030 N N . LYS A 1 133 ? -15.882 -1.830 10.065 1.00 91.88 133 LYS A N 1
ATOM 1031 C CA . LYS A 1 133 ? -16.974 -0.926 10.449 1.00 91.88 133 LYS A CA 1
ATOM 1032 C C . LYS A 1 133 ? -18.154 -1.027 9.485 1.00 91.88 133 LYS A C 1
ATOM 1034 O O . LYS A 1 133 ? -19.287 -1.134 9.935 1.00 91.88 133 LYS A O 1
ATOM 1039 N N . MET A 1 134 ? -17.895 -1.070 8.177 1.00 88.50 134 MET A N 1
ATOM 1040 C CA . MET A 1 134 ? -18.944 -1.225 7.162 1.00 88.50 134 MET A CA 1
ATOM 1041 C C . MET A 1 134 ? -19.696 -2.554 7.271 1.00 88.50 134 MET A C 1
ATOM 1043 O O . MET A 1 134 ? -20.906 -2.586 7.059 1.00 88.50 134 MET A O 1
ATOM 1047 N N . PHE A 1 135 ? -18.999 -3.653 7.577 1.00 87.44 135 PHE A N 1
ATOM 1048 C CA . PHE A 1 135 ? -19.663 -4.935 7.811 1.00 87.44 135 PHE A CA 1
ATOM 1049 C C . PHE A 1 135 ? -20.517 -4.897 9.072 1.00 87.44 135 PHE A C 1
ATOM 1051 O O . PHE A 1 135 ? -21.623 -5.416 9.042 1.00 87.44 135 PHE A O 1
ATOM 1058 N N . SER A 1 136 ? -20.028 -4.253 10.134 1.00 85.25 136 SER A N 1
ATOM 1059 C CA . SER A 1 136 ? -20.714 -4.177 11.429 1.00 85.25 136 SER A CA 1
ATOM 1060 C C . SER A 1 136 ? -21.936 -3.251 11.415 1.00 85.25 136 SER A C 1
ATOM 1062 O O . SER A 1 136 ? -22.859 -3.476 12.181 1.00 85.25 136 SER A O 1
ATOM 1064 N N . ASP A 1 137 ? -21.954 -2.236 10.547 1.00 78.94 137 ASP A N 1
ATOM 1065 C CA . ASP A 1 137 ? -23.090 -1.316 10.348 1.00 78.94 137 ASP A CA 1
ATOM 1066 C C . ASP A 1 137 ? -24.253 -1.959 9.566 1.00 78.94 137 ASP A C 1
ATOM 1068 O O . ASP A 1 137 ? -25.399 -1.526 9.662 1.00 78.94 137 ASP A O 1
ATOM 1072 N N . LYS A 1 138 ? -23.968 -3.003 8.774 1.00 63.66 138 LYS A N 1
ATOM 1073 C CA . LYS A 1 138 ? -24.965 -3.709 7.949 1.00 63.66 138 LYS A CA 1
ATOM 1074 C C . LYS A 1 138 ? -25.587 -4.943 8.616 1.00 63.66 138 LYS A C 1
ATOM 1076 O O . LYS A 1 138 ? -26.444 -5.564 7.981 1.00 63.66 138 LYS A O 1
ATOM 1081 N N . VAL A 1 139 ? -25.162 -5.311 9.828 1.00 52.69 139 VAL A N 1
ATOM 1082 C CA . VAL A 1 139 ? -25.756 -6.404 10.631 1.00 52.69 139 VAL A CA 1
ATOM 1083 C C . VAL A 1 139 ? -26.696 -5.828 11.676 1.00 52.69 139 VAL A C 1
ATOM 1085 O O . VAL A 1 139 ? -27.783 -6.419 11.855 1.00 52.69 139 VAL A O 1
#